Protein AF-A0AA38CGD0-F1 (afdb_monomer_lite)

Radius of gyration: 43.24 Å; chains: 1; bounding box: 80×57×129 Å

Sequence (131 aa):
VHSTIERYMKTCSKERERQEIIDLNTKDWEMEAKKWRQQIDILTNQKRNLEGENLSSLNIKDLKQLEMFLERGLSNVLSKKDELLLQEIEAIKNRECVLLVENQFLRGKVAESHISRNMNASCSLEWSFPQ

pLDDT: mean 92.74, std 9.66, range [52.03, 98.81]

Secondary structure (DSSP, 8-state):
-HHHHHHHHHHHHHHHHHHHHHHHHHHHHHHHHHHHHHHHHHHHHHHHHHTT-SGGGS-HHHHHHHHHHHHHHHHHHHHHHHHHHHHHHHHHHHHHHHHHHHHHHHHHHHHHHHHHHHHHHHHHHHTTS--

Structure (mmCIF, N/CA/C/O backbone):
data_AF-A0AA38CGD0-F1
#
_entry.id   AF-A0AA38CGD0-F1
#
loop_
_atom_site.group_PDB
_atom_site.id
_atom_site.type_symbol
_atom_site.label_atom_id
_atom_site.label_alt_id
_atom_site.label_comp_id
_atom_site.label_asym_id
_atom_site.label_entity_id
_atom_site.label_seq_id
_atom_site.pdbx_PDB_ins_code
_atom_site.Cartn_x
_atom_site.Cartn_y
_atom_site.Cartn_z
_atom_site.occupancy
_atom_site.B_iso_or_equiv
_atom_site.auth_seq_id
_atom_site.auth_comp_id
_atom_site.auth_asym_id
_atom_site.auth_atom_id
_atom_site.pdbx_PDB_model_num
ATOM 1 N N . VAL A 1 1 ? -32.023 -35.963 59.686 1.00 69.75 1 VAL A N 1
ATOM 2 C CA . VAL A 1 1 ? -32.613 -34.669 59.256 1.00 69.75 1 VAL A CA 1
ATOM 3 C C . VAL A 1 1 ? -31.572 -33.549 59.252 1.00 69.75 1 VAL A C 1
ATOM 5 O O . VAL A 1 1 ? -31.332 -32.996 58.190 1.00 69.75 1 VAL A O 1
ATOM 8 N N . HIS A 1 2 ? -30.877 -33.275 60.364 1.00 76.69 2 HIS A N 1
ATOM 9 C CA . HIS A 1 2 ? -29.875 -32.194 60.447 1.00 76.69 2 HIS A CA 1
ATOM 10 C C . HIS A 1 2 ? -28.699 -32.338 59.451 1.00 76.69 2 HIS A C 1
ATOM 12 O O . HIS A 1 2 ? -28.448 -31.431 58.667 1.00 76.69 2 HIS A O 1
ATOM 18 N N . SER A 1 3 ? -28.083 -33.526 59.364 1.00 83.75 3 SER A N 1
ATOM 19 C CA . SER A 1 3 ? -27.007 -33.832 58.395 1.00 83.75 3 SER A CA 1
ATOM 20 C C . SER A 1 3 ? -27.422 -33.637 56.925 1.00 83.75 3 SER A C 1
ATOM 22 O O . SER A 1 3 ? -26.628 -33.206 56.089 1.00 83.75 3 SER A O 1
ATOM 24 N N . THR A 1 4 ? -28.681 -33.929 56.590 1.00 87.88 4 THR A N 1
ATOM 25 C CA . THR A 1 4 ? -29.203 -33.781 55.225 1.00 87.88 4 THR A CA 1
ATOM 26 C C . THR A 1 4 ? -29.385 -32.311 54.856 1.00 87.88 4 THR A C 1
ATOM 28 O O . THR A 1 4 ? -29.061 -31.925 53.735 1.00 87.88 4 THR A O 1
ATOM 31 N N . ILE A 1 5 ? -29.853 -31.498 55.809 1.00 89.38 5 ILE A N 1
ATOM 32 C CA . ILE A 1 5 ? -30.009 -30.046 55.657 1.00 89.38 5 ILE A CA 1
ATOM 33 C C . ILE A 1 5 ? -28.639 -29.385 55.507 1.00 89.38 5 ILE A C 1
ATOM 35 O O . ILE A 1 5 ? -28.433 -28.599 54.592 1.00 89.38 5 ILE A O 1
ATOM 39 N N . GLU A 1 6 ? -27.678 -29.746 56.351 1.00 89.62 6 GLU A N 1
ATOM 40 C CA . GLU A 1 6 ? -26.327 -29.184 56.313 1.00 89.62 6 GLU A CA 1
ATOM 41 C C . GLU A 1 6 ? -25.609 -29.505 54.993 1.00 89.62 6 GLU A C 1
ATOM 43 O O . GLU A 1 6 ? -25.014 -28.630 54.359 1.00 89.62 6 GLU A O 1
ATOM 48 N N . ARG A 1 7 ? -25.754 -30.746 54.505 1.00 89.38 7 ARG A N 1
ATOM 49 C CA . ARG A 1 7 ? -25.268 -31.143 53.179 1.00 89.38 7 ARG A CA 1
ATOM 50 C C . ARG A 1 7 ? -25.925 -30.323 52.067 1.00 89.38 7 ARG A C 1
ATOM 52 O O . ARG A 1 7 ? -25.216 -29.860 51.180 1.00 89.38 7 ARG A O 1
ATOM 59 N N . TYR A 1 8 ? -27.244 -30.130 52.117 1.00 91.19 8 TYR A N 1
ATOM 60 C CA . TYR A 1 8 ? -27.975 -29.326 51.134 1.00 91.19 8 TYR A CA 1
ATOM 61 C C . TYR A 1 8 ? -27.498 -27.867 51.121 1.00 91.19 8 TYR A C 1
ATOM 63 O O . TYR A 1 8 ? -27.148 -27.349 50.064 1.00 91.19 8 TYR A O 1
ATOM 71 N N . MET A 1 9 ? -27.377 -27.239 52.295 1.00 90.31 9 MET A N 1
ATOM 72 C CA . MET A 1 9 ? -26.884 -25.863 52.438 1.00 90.31 9 MET A CA 1
ATOM 73 C C . MET A 1 9 ? -25.469 -25.704 51.869 1.00 90.31 9 MET A C 1
ATOM 75 O O . MET A 1 9 ? -25.193 -24.750 51.141 1.00 90.31 9 MET A O 1
ATOM 79 N N . LYS A 1 10 ? -24.582 -26.675 52.125 1.00 91.81 10 LYS A N 1
ATOM 80 C CA . LYS A 1 10 ? -23.221 -26.687 51.572 1.00 91.81 10 LYS A CA 1
ATOM 81 C C . LYS A 1 10 ? -23.215 -26.809 50.046 1.00 91.81 10 LYS A C 1
ATOM 83 O O . LYS A 1 10 ? -22.405 -26.156 49.393 1.00 91.81 10 LYS A O 1
ATOM 88 N N . THR A 1 11 ? -24.104 -27.618 49.471 1.00 89.88 11 THR A N 1
ATOM 89 C CA . THR A 1 11 ? -24.237 -27.744 48.012 1.00 89.88 11 THR A CA 1
ATOM 90 C C . THR A 1 11 ? -24.785 -26.461 47.383 1.00 89.88 11 THR A C 1
ATOM 92 O O . THR A 1 11 ? -24.219 -25.993 46.401 1.00 89.88 11 THR A O 1
ATOM 95 N N . CYS A 1 12 ? -25.805 -25.833 47.978 1.00 90.44 12 CYS A N 1
ATOM 96 C CA . CYS A 1 12 ? -26.329 -24.545 47.507 1.00 90.44 12 CYS A CA 1
ATOM 97 C C . CYS A 1 12 ? -25.284 -23.423 47.575 1.00 90.44 12 CYS A C 1
ATOM 99 O O . CYS A 1 12 ? -25.207 -22.604 46.664 1.00 90.44 12 CYS A O 1
ATOM 101 N N . SER A 1 13 ? -24.461 -23.394 48.628 1.00 91.75 13 SER A N 1
ATOM 102 C CA . SER A 1 13 ? -23.375 -22.415 48.759 1.00 91.75 13 SER A CA 1
ATOM 103 C C . SER A 1 13 ? -22.341 -22.552 47.642 1.00 91.75 13 SER A C 1
ATOM 105 O O . SER A 1 13 ? -21.939 -21.549 47.063 1.00 91.75 13 SER A O 1
ATOM 107 N N . LYS A 1 14 ? -21.932 -23.785 47.319 1.00 91.94 14 LYS A N 1
ATOM 108 C CA . LYS A 1 14 ? -20.978 -24.054 46.234 1.00 91.94 14 LYS A CA 1
ATOM 109 C C . LYS A 1 14 ? -21.537 -23.694 44.861 1.00 91.94 14 LYS A C 1
ATOM 111 O O . LYS A 1 14 ? -20.800 -23.193 44.023 1.00 91.94 14 LYS A O 1
ATOM 116 N N . GLU A 1 15 ? -22.825 -23.947 44.632 1.00 91.50 15 GLU A N 1
ATOM 117 C CA . GLU A 1 15 ? -23.470 -23.574 43.369 1.00 91.50 15 GLU A CA 1
ATOM 118 C C . GLU A 1 15 ? -23.539 -22.052 43.207 1.00 91.50 15 GLU A C 1
ATOM 120 O O . GLU A 1 15 ? -23.263 -21.537 42.129 1.00 91.50 15 GLU A O 1
ATOM 125 N N . ARG A 1 16 ? -23.820 -21.314 44.292 1.00 92.19 16 ARG A N 1
ATOM 126 C CA . ARG A 1 16 ? -23.786 -19.845 44.278 1.00 92.19 1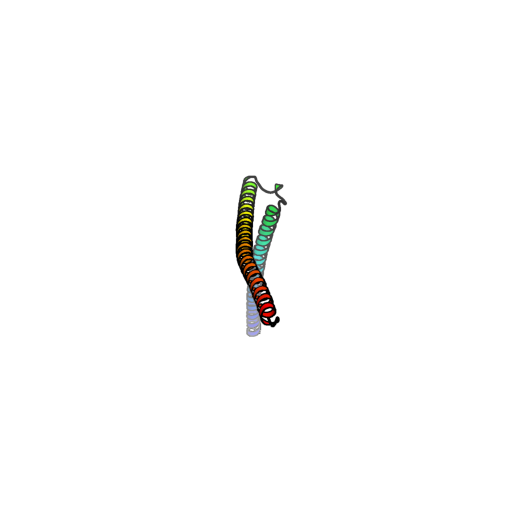6 ARG A CA 1
ATOM 127 C C . ARG A 1 16 ? -22.391 -19.312 43.949 1.00 92.19 16 ARG A C 1
ATOM 129 O O . ARG A 1 16 ? -22.270 -18.468 43.073 1.00 92.19 16 ARG A O 1
ATOM 136 N N . GLU A 1 17 ? -21.356 -19.830 44.605 1.00 91.94 17 GLU A N 1
ATOM 137 C CA . GLU A 1 17 ? -19.961 -19.445 44.341 1.00 91.94 17 GLU A CA 1
ATOM 138 C C . GLU A 1 17 ? -19.565 -19.743 42.885 1.00 91.94 17 GLU A C 1
ATOM 140 O O . GLU A 1 17 ? -18.954 -18.918 42.209 1.00 91.94 17 GLU A O 1
ATOM 145 N N . ARG A 1 18 ? -19.988 -20.898 42.357 1.00 91.31 18 ARG A N 1
ATOM 146 C CA . ARG A 1 18 ? -19.779 -21.262 40.952 1.00 91.31 18 ARG A CA 1
ATOM 147 C C . ARG A 1 18 ? -20.466 -20.283 40.001 1.00 91.31 18 ARG A C 1
ATOM 149 O O . ARG A 1 18 ? -19.857 -19.892 39.008 1.00 91.31 18 ARG A O 1
ATOM 156 N N . GLN A 1 19 ? -21.704 -19.890 40.298 1.00 92.62 19 GLN A N 1
ATOM 157 C CA . GLN A 1 19 ? -22.441 -18.925 39.488 1.00 92.62 19 GLN A CA 1
ATOM 158 C C . GLN A 1 19 ? -21.784 -17.541 39.526 1.00 92.62 19 GLN A C 1
ATOM 160 O O . GLN A 1 19 ? -21.616 -16.929 38.478 1.00 92.62 19 GLN A O 1
ATOM 165 N N . GLU A 1 20 ? -21.329 -17.083 40.694 1.00 93.19 20 GLU A N 1
ATOM 166 C CA . GLU A 1 20 ? -20.611 -15.810 40.830 1.00 93.19 20 GLU A CA 1
ATOM 167 C C . GLU A 1 20 ? -19.330 -15.783 39.982 1.00 93.19 20 GLU A C 1
ATOM 169 O O . GLU A 1 20 ? -19.075 -14.797 39.290 1.00 93.19 20 GLU A O 1
ATOM 174 N N . ILE A 1 21 ? -18.560 -16.879 39.960 1.00 91.62 21 ILE A N 1
ATOM 175 C CA . ILE A 1 21 ? -17.366 -17.011 39.106 1.00 91.62 21 ILE A CA 1
ATOM 176 C C . ILE A 1 21 ? -17.736 -16.952 37.616 1.00 91.62 21 ILE A C 1
ATOM 178 O O . ILE A 1 21 ? -17.041 -16.304 36.832 1.00 91.62 21 ILE A O 1
ATOM 182 N N . ILE A 1 22 ? -18.816 -17.623 37.206 1.00 92.19 22 ILE A N 1
ATOM 183 C CA . ILE A 1 22 ? -19.289 -17.598 35.814 1.00 92.19 22 ILE A CA 1
ATOM 184 C C . ILE A 1 22 ? -19.730 -16.184 35.423 1.00 92.19 22 ILE A C 1
ATOM 186 O O . ILE A 1 22 ? -19.360 -15.712 34.348 1.00 92.19 22 ILE A O 1
ATOM 190 N N . ASP A 1 23 ? -20.469 -15.494 36.288 1.00 93.25 23 ASP A N 1
ATOM 191 C CA . ASP A 1 23 ? -20.957 -14.137 36.042 1.00 93.25 23 ASP A CA 1
ATOM 192 C C . ASP A 1 23 ? -19.802 -13.130 35.948 1.00 93.25 23 ASP A C 1
ATOM 194 O O . ASP A 1 23 ? -19.808 -12.266 35.071 1.00 93.25 23 ASP A O 1
ATOM 198 N N . LEU A 1 24 ? -18.792 -13.251 36.819 1.00 92.94 24 LEU A N 1
ATOM 199 C CA . LEU A 1 24 ? -17.552 -12.467 36.756 1.00 92.94 24 LEU A CA 1
ATOM 200 C C . LEU A 1 24 ? -16.822 -12.694 35.431 1.00 92.94 24 LEU A C 1
ATOM 202 O O . LEU A 1 24 ? -16.597 -11.740 34.690 1.00 92.94 24 LEU A O 1
ATOM 206 N N . ASN A 1 25 ? -16.554 -13.954 35.080 1.00 93.00 25 ASN A N 1
ATOM 207 C CA . ASN A 1 25 ? -15.890 -14.290 33.821 1.00 93.00 25 ASN A CA 1
ATOM 208 C C . ASN A 1 25 ? -16.676 -13.774 32.608 1.00 93.00 25 ASN A C 1
ATOM 210 O O . ASN A 1 25 ? -16.091 -13.262 31.658 1.00 93.00 25 ASN A O 1
ATOM 214 N N . THR A 1 26 ? -18.005 -13.892 32.626 1.00 94.81 26 THR A N 1
ATOM 215 C CA . THR A 1 26 ? -18.865 -13.408 31.536 1.00 94.81 26 THR A CA 1
ATOM 216 C C . THR A 1 26 ? -18.734 -11.895 31.371 1.00 94.81 26 THR A C 1
ATOM 218 O O . THR A 1 26 ? -18.542 -11.419 30.253 1.00 94.81 26 THR A O 1
ATOM 221 N N . LYS A 1 27 ? -18.741 -11.139 32.476 1.00 95.56 27 LYS A N 1
ATOM 222 C CA . LYS A 1 27 ? -18.531 -9.683 32.455 1.00 95.56 27 LYS A CA 1
ATOM 223 C C . LYS A 1 27 ? -17.150 -9.300 31.930 1.00 95.56 27 LYS A C 1
ATOM 225 O O . LYS A 1 27 ? -17.043 -8.334 31.174 1.00 95.56 27 LYS A O 1
ATOM 230 N N . ASP A 1 28 ? -16.113 -10.051 32.290 1.00 95.94 28 ASP A N 1
ATOM 231 C CA . ASP A 1 28 ? -14.754 -9.805 31.800 1.00 95.94 28 ASP A CA 1
ATOM 232 C C . ASP A 1 28 ? -14.678 -9.976 30.275 1.00 95.94 28 ASP A C 1
ATOM 234 O O . ASP A 1 28 ? -14.171 -9.099 29.570 1.00 95.94 28 ASP A O 1
ATOM 238 N N . TRP A 1 29 ? -15.271 -11.048 29.735 1.00 96.19 29 TRP A N 1
ATOM 239 C CA . TRP A 1 29 ? -15.345 -11.266 28.286 1.00 96.19 29 TRP A CA 1
ATOM 240 C C . TRP A 1 29 ? -16.176 -10.200 27.566 1.00 96.19 29 TRP A C 1
ATOM 242 O O . TRP A 1 29 ? -15.796 -9.750 26.484 1.00 96.19 29 TRP A O 1
ATOM 252 N N . GLU A 1 30 ? -17.290 -9.760 28.153 1.00 97.06 30 GLU A N 1
ATOM 253 C CA . GLU A 1 30 ? -18.103 -8.671 27.603 1.00 97.06 30 GLU A CA 1
ATOM 254 C C . GLU A 1 30 ? -17.329 -7.350 27.539 1.00 97.06 30 GLU A C 1
ATOM 256 O O . GLU A 1 30 ? -17.400 -6.632 26.532 1.00 97.06 30 GLU A O 1
ATOM 261 N N . MET A 1 31 ? -16.571 -7.033 28.592 1.00 97.25 31 MET A N 1
ATOM 262 C CA . MET A 1 31 ? -15.744 -5.832 28.660 1.00 97.25 31 MET A CA 1
ATOM 263 C C . MET A 1 31 ? -14.629 -5.868 27.615 1.00 97.25 31 MET A C 1
ATOM 265 O O . MET A 1 31 ? -14.447 -4.896 26.877 1.00 97.25 31 MET A O 1
ATOM 269 N N . GLU A 1 32 ? -13.937 -6.999 27.490 1.00 97.38 32 GLU A N 1
ATOM 270 C CA . GLU A 1 32 ? -12.877 -7.171 26.499 1.00 97.38 32 GLU A CA 1
ATOM 271 C C . GLU A 1 32 ? -13.447 -7.091 25.071 1.00 97.38 32 GLU A C 1
ATOM 273 O O . GLU A 1 32 ? -12.926 -6.367 24.222 1.00 97.38 32 GLU A O 1
ATOM 278 N N . ALA A 1 33 ? -14.598 -7.718 24.806 1.00 97.81 33 ALA A N 1
ATOM 279 C CA . ALA A 1 33 ? -15.283 -7.609 23.517 1.00 97.81 33 ALA A CA 1
ATOM 280 C C . ALA A 1 33 ? -15.726 -6.170 23.199 1.00 97.81 33 ALA A C 1
ATOM 282 O O . ALA A 1 33 ? -15.728 -5.749 22.039 1.00 97.81 33 ALA A O 1
ATOM 283 N N . LYS A 1 34 ? -16.133 -5.388 24.207 1.00 98.19 34 LYS A N 1
ATOM 284 C CA . LYS A 1 34 ? -16.469 -3.967 24.034 1.00 98.19 34 LYS A CA 1
ATOM 285 C C . LYS A 1 34 ? -15.231 -3.143 23.681 1.00 98.19 34 LYS A C 1
ATOM 287 O O . LYS A 1 34 ? -15.299 -2.334 22.759 1.00 98.19 34 LYS A O 1
ATOM 292 N N . LYS A 1 35 ? -14.111 -3.379 24.363 1.00 98.19 35 LYS A N 1
ATOM 293 C CA . LYS A 1 35 ? -12.824 -2.728 24.084 1.00 98.19 35 LYS A CA 1
ATOM 294 C C . LYS A 1 35 ? -12.366 -2.983 22.647 1.00 98.19 35 LYS A C 1
ATOM 296 O O . LYS A 1 35 ? -12.023 -2.038 21.941 1.00 98.19 35 LYS A O 1
ATOM 301 N N . TRP A 1 36 ? -12.429 -4.229 22.175 1.00 98.19 36 TRP A N 1
ATOM 302 C CA . TRP A 1 36 ? -12.052 -4.549 20.794 1.00 98.19 36 TRP A CA 1
ATOM 303 C C . TRP A 1 36 ? -12.992 -3.930 19.760 1.00 98.19 36 TRP A C 1
ATOM 305 O O . TRP A 1 36 ? -12.519 -3.415 18.750 1.00 98.19 36 TRP A O 1
ATOM 315 N N . ARG A 1 37 ? -14.305 -3.897 20.024 1.00 98.38 37 ARG A N 1
ATOM 316 C CA . ARG A 1 37 ? -15.262 -3.191 19.154 1.00 98.38 37 ARG A CA 1
ATOM 317 C C . ARG A 1 37 ? -14.941 -1.703 19.035 1.00 98.38 37 ARG A C 1
ATOM 319 O O . ARG A 1 37 ? -14.853 -1.197 17.925 1.00 98.38 37 ARG A O 1
ATOM 326 N N . GLN A 1 38 ? -14.661 -1.036 20.153 1.00 98.38 38 GLN A N 1
ATOM 327 C CA . GLN A 1 38 ? -14.244 0.369 20.139 1.00 98.38 38 GLN A CA 1
ATOM 328 C C . GLN A 1 38 ? -12.961 0.577 19.326 1.00 98.38 38 GLN A C 1
ATOM 330 O O . GLN A 1 38 ? -12.872 1.529 18.555 1.00 98.38 38 GLN A O 1
ATOM 335 N N . GLN A 1 39 ? -11.985 -0.326 19.450 1.00 98.38 39 GLN A N 1
ATOM 336 C CA . GLN A 1 39 ? -10.750 -0.244 18.671 1.00 98.38 39 GLN A CA 1
ATOM 337 C C . GLN A 1 39 ? -11.007 -0.386 17.163 1.00 98.38 39 GLN A C 1
ATOM 339 O O . GLN A 1 39 ? -10.417 0.347 16.368 1.00 98.38 39 GLN A O 1
ATOM 344 N N . ILE A 1 40 ? -11.900 -1.298 16.767 1.00 98.44 40 ILE A N 1
ATOM 345 C CA . ILE A 1 40 ? -12.319 -1.472 15.370 1.00 98.44 40 ILE A CA 1
ATOM 346 C C . ILE A 1 40 ? -12.989 -0.201 14.848 1.00 98.44 40 ILE A C 1
ATOM 348 O O . ILE A 1 40 ? -12.655 0.251 13.752 1.00 98.44 40 ILE A O 1
ATOM 352 N N . ASP A 1 41 ? -13.889 0.401 15.624 1.00 98.00 41 ASP A N 1
ATOM 353 C CA . ASP A 1 41 ? -14.595 1.619 15.221 1.00 98.00 41 ASP A CA 1
ATOM 354 C C . ASP A 1 41 ? -13.624 2.790 15.021 1.00 98.00 41 ASP A C 1
ATOM 356 O O . ASP A 1 41 ? -13.702 3.497 14.014 1.00 98.00 41 ASP A O 1
ATOM 360 N N . ILE A 1 42 ? -12.652 2.950 15.927 1.00 96.56 42 ILE A N 1
ATOM 361 C CA . ILE A 1 42 ? -11.600 3.971 15.817 1.00 96.56 42 ILE A CA 1
ATOM 362 C C . ILE A 1 42 ? -10.793 3.775 14.531 1.00 96.56 42 ILE A C 1
ATOM 364 O O . ILE A 1 42 ? -10.648 4.718 13.752 1.00 96.56 42 ILE A O 1
ATOM 368 N N . LEU A 1 43 ? -10.294 2.560 14.282 1.00 97.56 43 LEU A N 1
ATOM 369 C CA . LEU A 1 43 ? -9.493 2.256 13.092 1.00 97.56 43 LEU A CA 1
ATOM 370 C C . LEU A 1 43 ? -10.299 2.427 11.799 1.00 97.56 43 LEU A C 1
ATOM 372 O O . LEU A 1 43 ? -9.791 2.951 10.809 1.00 97.56 43 LEU A O 1
ATOM 376 N N . THR A 1 44 ? -11.572 2.034 11.811 1.00 97.31 44 THR A N 1
ATOM 377 C CA . THR A 1 44 ? -12.467 2.189 10.660 1.00 97.31 44 THR A CA 1
ATOM 378 C C . THR A 1 44 ? -12.712 3.663 10.357 1.00 97.31 44 THR A C 1
ATOM 380 O O . THR A 1 44 ? -12.665 4.068 9.198 1.00 97.31 44 THR A O 1
ATOM 383 N N . ASN A 1 45 ? -12.925 4.488 11.384 1.00 96.19 45 ASN A N 1
ATOM 384 C CA . ASN A 1 45 ? -13.106 5.923 11.203 1.00 96.19 45 ASN A CA 1
ATOM 385 C C . ASN A 1 45 ? -11.820 6.604 10.713 1.00 96.19 45 ASN A C 1
ATOM 387 O O . ASN A 1 45 ? -11.866 7.432 9.809 1.00 96.19 45 ASN A O 1
ATOM 391 N N . GLN A 1 46 ? -10.661 6.212 11.251 1.00 95.25 46 GLN A N 1
ATOM 392 C CA . GLN A 1 46 ? -9.363 6.691 10.767 1.00 95.25 46 GLN A CA 1
ATOM 393 C C . GLN A 1 46 ? -9.145 6.351 9.290 1.00 95.25 46 GLN A C 1
ATOM 395 O O . GLN A 1 46 ? -8.722 7.217 8.528 1.00 95.25 46 GLN A O 1
ATOM 400 N N . LYS A 1 47 ? -9.480 5.124 8.870 1.00 96.88 47 LYS A N 1
ATOM 401 C CA . LYS A 1 47 ? -9.430 4.720 7.461 1.00 96.88 47 LYS A CA 1
ATOM 402 C C . LYS A 1 47 ? -10.321 5.612 6.591 1.00 96.88 47 LYS A C 1
ATOM 404 O O . LYS A 1 47 ? -9.836 6.143 5.601 1.00 96.88 47 LYS A O 1
ATOM 409 N N . ARG A 1 48 ? -11.585 5.810 6.976 1.00 97.31 48 ARG A N 1
ATOM 410 C CA . ARG A 1 48 ? -12.519 6.676 6.234 1.00 97.31 48 ARG A CA 1
ATOM 411 C C . ARG A 1 48 ? -11.973 8.092 6.066 1.00 97.31 48 ARG A C 1
ATOM 413 O O . ARG A 1 48 ? -12.016 8.639 4.972 1.00 97.31 48 ARG A O 1
ATOM 420 N N . ASN A 1 49 ? -11.384 8.652 7.122 1.00 96.94 49 ASN A N 1
ATOM 421 C CA . ASN A 1 49 ? -10.753 9.969 7.055 1.00 96.94 49 ASN A CA 1
ATOM 422 C C . ASN A 1 49 ? -9.575 9.986 6.066 1.00 96.94 49 ASN A C 1
ATOM 424 O O . ASN A 1 49 ? -9.458 10.922 5.282 1.00 96.94 49 ASN A O 1
ATOM 428 N N . LEU A 1 50 ? -8.726 8.950 6.059 1.00 96.25 50 LEU A N 1
ATOM 429 C CA . LEU A 1 50 ? -7.641 8.801 5.075 1.00 96.25 50 LEU A CA 1
ATOM 430 C C . LEU A 1 50 ? -8.162 8.675 3.636 1.00 96.25 50 LEU A C 1
ATOM 432 O O . LEU A 1 50 ? -7.500 9.130 2.709 1.00 96.25 50 LEU A O 1
ATOM 436 N N . GLU A 1 51 ? -9.346 8.094 3.456 1.00 96.31 51 GLU A N 1
ATOM 437 C CA . GLU A 1 51 ? -10.054 8.007 2.171 1.00 96.31 51 GLU A CA 1
ATOM 438 C C . GLU A 1 51 ? -10.782 9.315 1.797 1.00 96.31 51 GLU A C 1
ATOM 440 O O . GLU A 1 51 ? -11.370 9.411 0.722 1.00 96.31 51 GLU A O 1
ATOM 445 N N . GLY A 1 52 ? -10.708 10.349 2.643 1.00 95.81 52 GLY A N 1
ATOM 446 C CA . GLY A 1 52 ? -11.323 11.656 2.403 1.00 95.81 52 GLY A CA 1
ATOM 447 C C . GLY A 1 52 ? -12.799 11.745 2.802 1.00 95.81 52 GLY A C 1
ATOM 448 O O . GLY A 1 52 ? -13.477 12.709 2.448 1.00 95.81 52 GLY A O 1
ATOM 449 N N . GLU A 1 53 ? -13.314 10.770 3.547 1.00 96.56 53 GLU A N 1
ATOM 450 C CA . GLU A 1 53 ? -14.684 10.756 4.058 1.00 96.56 53 GLU A CA 1
ATOM 451 C C . GLU A 1 53 ? -14.787 11.4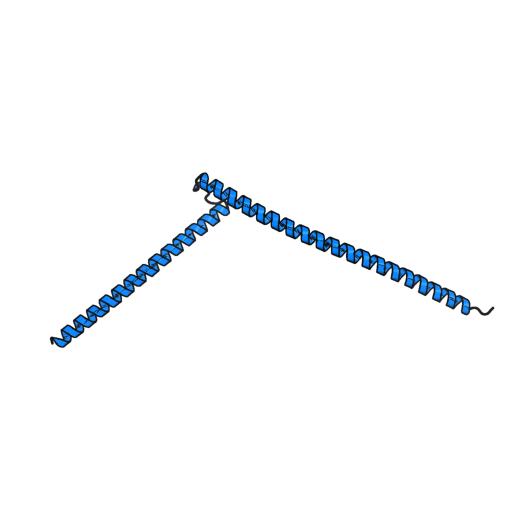14 5.448 1.00 96.56 53 GLU A C 1
ATOM 453 O O . GLU A 1 53 ? -13.814 11.503 6.190 1.00 96.56 53 GLU A O 1
ATOM 458 N N . ASN A 1 54 ? -15.992 11.861 5.832 1.00 94.25 54 ASN A N 1
ATOM 459 C CA . ASN A 1 54 ? -16.324 12.401 7.167 1.00 94.25 54 ASN A CA 1
ATOM 460 C C . ASN A 1 54 ? -15.410 13.526 7.700 1.00 94.25 54 ASN A C 1
ATOM 462 O O . ASN A 1 54 ? -15.377 13.793 8.905 1.00 94.25 54 ASN A O 1
ATOM 466 N N . LEU A 1 55 ? -14.729 14.254 6.814 1.00 95.44 55 LEU A N 1
ATOM 467 C CA . LEU A 1 55 ? -13.761 15.295 7.176 1.00 95.44 55 LEU A CA 1
ATOM 468 C C . LEU A 1 55 ? -14.374 16.467 7.954 1.00 95.44 55 LEU A C 1
ATOM 470 O O . LEU A 1 55 ? -13.694 17.095 8.758 1.00 95.44 55 LEU A O 1
ATOM 474 N N . SER A 1 56 ? -15.668 16.740 7.770 1.00 94.88 56 SER A N 1
ATOM 475 C CA . SER A 1 56 ? -16.393 17.794 8.493 1.00 94.88 56 SER A CA 1
ATOM 476 C C . SER A 1 56 ? -16.492 17.546 10.000 1.00 94.88 56 SER A C 1
ATOM 478 O O . SER A 1 56 ? -16.781 18.474 10.750 1.00 94.88 56 SER A O 1
ATOM 480 N N . SER A 1 57 ? -16.284 16.304 10.449 1.00 93.44 57 SER A N 1
ATOM 481 C CA . SER A 1 57 ? -16.274 15.951 11.872 1.00 93.44 57 SER A CA 1
ATOM 482 C C . SER A 1 57 ? -14.928 16.224 12.555 1.00 93.44 57 SER A C 1
ATOM 484 O O . SER A 1 57 ? -14.852 16.218 13.784 1.00 93.44 57 SER A O 1
ATOM 486 N N . LEU A 1 58 ? -13.871 16.472 11.775 1.00 95.19 58 LEU A N 1
ATOM 487 C CA . LEU A 1 58 ? -12.527 16.733 12.276 1.00 95.19 58 LEU A CA 1
ATOM 488 C C . LEU A 1 58 ? -12.325 18.221 12.560 1.00 95.19 58 LEU A C 1
ATOM 490 O O . LEU A 1 58 ? -12.791 19.095 11.830 1.00 95.19 58 LEU A O 1
ATOM 494 N N . ASN A 1 59 ? -11.572 18.518 13.616 1.00 96.81 59 ASN A N 1
ATOM 495 C CA . ASN A 1 59 ? -11.114 19.880 13.861 1.00 96.81 59 ASN A CA 1
ATOM 496 C C . ASN A 1 59 ? -9.891 20.208 12.980 1.00 96.81 59 ASN A C 1
ATOM 498 O O . ASN A 1 59 ? -9.280 19.339 12.358 1.00 96.81 59 ASN A O 1
ATOM 502 N N . ILE A 1 60 ? -9.492 21.482 12.962 1.00 97.50 60 ILE A N 1
ATOM 503 C CA . ILE A 1 60 ? -8.377 21.972 12.132 1.00 97.50 60 ILE A CA 1
ATOM 504 C C . ILE A 1 60 ? -7.052 21.268 12.463 1.00 97.50 60 ILE A C 1
ATOM 506 O O . ILE A 1 60 ? -6.237 21.034 11.573 1.00 97.50 60 ILE A O 1
ATOM 510 N N . LYS A 1 61 ? -6.808 20.944 13.737 1.00 97.75 61 LYS A N 1
ATOM 511 C CA . LYS A 1 61 ? -5.573 20.274 14.155 1.00 97.75 61 LYS A CA 1
ATOM 512 C C . LYS A 1 61 ? -5.518 18.855 13.590 1.00 97.75 61 LYS A C 1
ATOM 514 O O . LYS A 1 61 ? -4.490 18.472 13.041 1.00 97.75 61 LYS A O 1
ATOM 519 N N . ASP A 1 62 ? -6.620 18.123 13.687 1.00 95.88 62 ASP A N 1
ATOM 520 C CA . ASP A 1 62 ? -6.716 16.747 13.204 1.00 95.88 62 ASP A CA 1
ATOM 521 C C . ASP A 1 62 ? -6.672 16.697 11.668 1.00 95.88 62 ASP A C 1
ATOM 523 O O . ASP A 1 62 ? -6.001 15.836 11.104 1.00 95.88 62 ASP A O 1
ATOM 527 N N . LEU A 1 63 ? -7.285 17.672 10.983 1.00 97.44 63 LEU A N 1
ATOM 528 C CA . LEU A 1 63 ? -7.170 17.832 9.527 1.00 97.44 63 LEU A CA 1
ATOM 529 C C . LEU A 1 63 ? -5.723 18.068 9.079 1.00 97.44 63 LEU A C 1
ATOM 531 O O . LEU A 1 63 ? -5.263 17.419 8.145 1.00 97.44 63 LEU A O 1
ATOM 535 N N . LYS A 1 64 ? -4.977 18.938 9.769 1.00 97.81 64 LYS A N 1
ATOM 536 C CA . LYS A 1 64 ? -3.551 19.155 9.467 1.00 97.81 64 LYS A CA 1
ATOM 537 C C . LYS A 1 64 ? -2.713 17.900 9.695 1.00 97.81 64 LYS A C 1
ATOM 539 O O . LYS A 1 64 ? -1.801 17.620 8.928 1.00 97.81 64 LYS A O 1
ATOM 544 N N . GLN A 1 65 ? -3.003 17.137 10.748 1.00 96.94 65 GLN A N 1
ATOM 545 C CA . GLN A 1 65 ? -2.310 15.870 10.991 1.00 96.94 65 GLN A CA 1
ATOM 546 C C . GLN A 1 65 ? -2.602 14.844 9.893 1.00 96.94 65 GLN A C 1
ATOM 548 O O . GLN A 1 65 ? -1.690 14.140 9.461 1.00 96.94 65 GLN A O 1
ATOM 553 N N . LEU A 1 66 ? -3.853 14.781 9.434 1.00 97.50 66 LEU A N 1
ATOM 554 C CA . LEU A 1 66 ? -4.270 13.922 8.333 1.00 97.50 66 LEU A CA 1
ATOM 555 C C . LEU A 1 66 ? -3.548 14.287 7.029 1.00 97.50 66 LEU A C 1
ATOM 557 O O . LEU A 1 66 ? -2.984 13.406 6.384 1.00 97.50 66 LEU A O 1
ATOM 561 N N . GLU A 1 67 ? -3.510 15.576 6.687 1.00 97.81 67 GLU A N 1
ATOM 562 C CA . GLU A 1 67 ? -2.786 16.106 5.526 1.00 97.81 67 GLU A CA 1
ATOM 563 C C . GLU A 1 67 ? -1.303 15.716 5.571 1.00 97.81 67 GLU A C 1
ATOM 565 O O . GLU A 1 67 ? -0.821 15.045 4.662 1.00 97.81 67 GLU A O 1
ATOM 570 N N . MET A 1 68 ? -0.608 15.998 6.677 1.00 98.19 68 MET A N 1
ATOM 571 C CA . MET A 1 68 ? 0.805 15.633 6.840 1.00 98.19 68 MET A CA 1
ATOM 572 C C . MET A 1 68 ? 1.056 14.124 6.695 1.00 98.19 68 MET A C 1
ATOM 574 O O . MET A 1 68 ? 2.088 13.699 6.165 1.00 98.19 68 MET A O 1
ATOM 578 N N . PHE A 1 69 ? 0.141 13.290 7.198 1.00 97.19 69 PHE A N 1
ATOM 579 C CA . PHE A 1 69 ? 0.264 11.839 7.083 1.00 97.19 69 PHE A CA 1
ATOM 580 C C . PHE A 1 69 ? 0.109 11.378 5.629 1.00 97.19 69 PHE A C 1
ATOM 582 O O . PHE A 1 69 ? 0.907 10.563 5.156 1.00 97.19 69 PHE A O 1
ATOM 589 N N . LEU A 1 70 ? -0.874 11.928 4.910 1.00 97.94 70 LE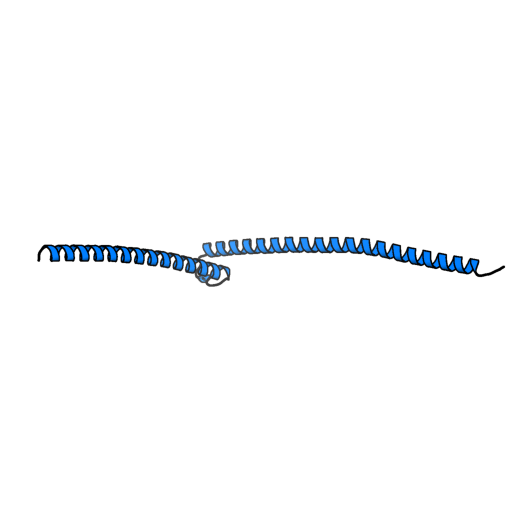U A N 1
ATOM 590 C CA . LEU A 1 70 ? -1.104 11.648 3.493 1.00 97.94 70 LEU A CA 1
ATOM 591 C C . LEU A 1 70 ? 0.059 12.131 2.622 1.00 97.94 70 LEU A C 1
ATOM 593 O O . LEU A 1 70 ? 0.536 11.370 1.784 1.00 97.94 70 LEU A O 1
ATOM 597 N N . GLU A 1 71 ? 0.571 13.338 2.858 1.00 98.31 71 GLU A N 1
ATOM 598 C CA . GLU A 1 71 ? 1.734 13.886 2.153 1.00 98.31 71 GLU A CA 1
ATOM 599 C C . GLU A 1 71 ? 2.965 12.995 2.319 1.00 98.31 71 GLU A C 1
ATOM 601 O O . GLU A 1 71 ? 3.633 12.646 1.343 1.00 98.31 71 GLU A O 1
ATOM 606 N N . ARG A 1 72 ? 3.247 12.559 3.552 1.00 98.06 72 ARG A N 1
ATOM 607 C CA . ARG A 1 72 ? 4.369 11.655 3.821 1.00 98.06 72 ARG A CA 1
ATOM 608 C C . ARG A 1 72 ? 4.172 10.294 3.156 1.00 98.06 72 ARG A C 1
ATOM 610 O O . ARG A 1 72 ? 5.118 9.752 2.586 1.00 98.06 72 ARG A O 1
ATOM 617 N N . GLY A 1 73 ? 2.960 9.743 3.221 1.00 97.69 73 GLY A N 1
ATOM 618 C CA . GLY A 1 73 ? 2.609 8.492 2.551 1.00 97.69 73 GLY A CA 1
ATOM 619 C C . GLY A 1 73 ? 2.816 8.581 1.039 1.00 97.69 73 GLY A C 1
ATOM 620 O O . GLY A 1 73 ? 3.492 7.734 0.455 1.00 97.69 73 GLY A O 1
ATOM 621 N N . LEU A 1 74 ? 2.318 9.652 0.423 1.00 98.38 74 LEU A N 1
ATOM 622 C CA . LEU A 1 74 ? 2.474 9.926 -1.001 1.00 98.38 74 LEU A CA 1
ATOM 623 C C . LEU A 1 74 ? 3.947 10.082 -1.388 1.00 98.38 74 LEU A C 1
ATOM 625 O O . LEU A 1 74 ? 4.395 9.455 -2.347 1.00 98.38 74 LEU A O 1
ATOM 629 N N . SER A 1 75 ? 4.714 10.856 -0.618 1.00 98.62 75 SER A N 1
ATOM 630 C CA . SER A 1 75 ? 6.150 11.037 -0.845 1.00 98.62 75 SER A CA 1
ATOM 631 C C . SER A 1 75 ? 6.894 9.701 -0.823 1.00 98.62 75 SER A C 1
ATOM 633 O O . SER A 1 75 ? 7.727 9.450 -1.692 1.00 98.62 75 SER A O 1
ATOM 635 N N . ASN A 1 76 ? 6.581 8.818 0.131 1.00 98.56 76 ASN A N 1
ATOM 636 C CA . ASN A 1 76 ? 7.197 7.493 0.220 1.00 98.56 76 ASN A CA 1
ATOM 637 C C . ASN A 1 76 ? 6.855 6.617 -0.995 1.00 98.56 76 ASN A C 1
ATOM 639 O O . ASN A 1 76 ? 7.741 5.970 -1.554 1.00 98.56 76 ASN A O 1
ATOM 643 N N . VAL A 1 77 ? 5.585 6.605 -1.418 1.00 98.62 77 VAL A N 1
ATOM 644 C CA . VAL A 1 77 ? 5.132 5.834 -2.587 1.00 98.62 77 VAL A CA 1
ATOM 645 C C . VAL A 1 77 ? 5.809 6.330 -3.863 1.00 98.62 77 VAL A C 1
ATOM 647 O O . VAL A 1 77 ? 6.314 5.517 -4.635 1.00 98.62 77 VAL A O 1
ATOM 650 N N . LEU A 1 78 ? 5.864 7.647 -4.074 1.00 98.75 78 LEU A N 1
ATOM 651 C CA . LEU A 1 78 ? 6.525 8.237 -5.238 1.00 98.75 78 LEU A CA 1
ATOM 652 C C . LEU A 1 78 ? 8.022 7.934 -5.243 1.00 98.75 78 LEU A C 1
ATOM 654 O O . LEU A 1 78 ? 8.529 7.447 -6.246 1.00 98.75 78 LEU A O 1
ATOM 658 N N . SER A 1 79 ? 8.692 8.102 -4.101 1.00 98.75 79 SER A N 1
ATOM 659 C CA . SER A 1 79 ? 10.122 7.797 -3.971 1.00 98.75 79 SER A CA 1
ATOM 660 C C . SER A 1 79 ? 10.412 6.335 -4.305 1.00 98.75 79 SER A C 1
ATOM 662 O O . SER A 1 79 ? 11.355 6.041 -5.036 1.00 98.75 79 SER A O 1
ATOM 664 N N . LYS A 1 80 ? 9.573 5.404 -3.823 1.00 98.69 80 LYS A N 1
ATOM 665 C CA . LYS A 1 80 ? 9.755 3.982 -4.125 1.00 98.69 80 LYS A CA 1
ATOM 666 C C . LYS A 1 80 ? 9.480 3.662 -5.592 1.00 98.69 80 LYS A C 1
ATOM 668 O O . LYS A 1 80 ? 10.186 2.847 -6.180 1.00 98.69 80 LYS A O 1
ATOM 673 N N . LYS A 1 81 ? 8.466 4.294 -6.186 1.00 98.75 81 LYS A N 1
ATOM 674 C CA . LYS A 1 81 ? 8.174 4.158 -7.615 1.00 98.75 81 LYS A CA 1
ATOM 675 C C . LYS A 1 81 ? 9.365 4.626 -8.452 1.00 98.75 81 LYS A C 1
ATOM 677 O O . LYS A 1 81 ? 9.764 3.917 -9.369 1.00 98.75 81 LYS A O 1
ATOM 682 N N . ASP A 1 82 ? 9.938 5.776 -8.119 1.00 98.75 82 ASP A N 1
ATOM 683 C CA . ASP A 1 82 ? 11.068 6.345 -8.850 1.00 98.75 82 ASP A CA 1
ATOM 684 C C . ASP A 1 82 ? 12.321 5.468 -8.714 1.00 98.75 82 ASP A C 1
ATOM 686 O O . ASP A 1 82 ? 12.978 5.190 -9.714 1.00 98.75 82 ASP A O 1
ATOM 690 N N . GLU A 1 83 ? 12.602 4.942 -7.518 1.00 98.69 83 GLU A N 1
ATOM 691 C CA . GLU A 1 83 ? 13.682 3.971 -7.289 1.00 98.69 83 GLU A CA 1
ATOM 692 C C . GLU A 1 83 ? 13.541 2.733 -8.195 1.00 98.69 83 GLU A C 1
ATOM 694 O O . GLU A 1 83 ? 14.495 2.343 -8.867 1.00 98.69 83 GLU A O 1
ATOM 699 N N . LEU A 1 84 ? 12.345 2.135 -8.251 1.00 98.62 84 LEU A N 1
ATOM 700 C CA . LEU A 1 84 ? 12.081 0.945 -9.069 1.00 98.62 84 LEU A CA 1
ATOM 701 C C . LEU A 1 84 ? 12.161 1.243 -10.571 1.00 98.62 84 LEU A C 1
ATOM 703 O O . LEU A 1 84 ? 12.707 0.446 -11.331 1.00 98.62 84 LEU A O 1
ATOM 707 N N . LEU A 1 85 ? 11.645 2.393 -11.010 1.00 98.75 85 LEU A N 1
ATOM 708 C CA . LEU A 1 85 ? 11.727 2.807 -12.410 1.00 98.75 85 LEU A CA 1
ATOM 709 C C . LEU A 1 85 ? 13.177 3.043 -12.842 1.00 98.75 85 LEU A C 1
ATOM 711 O O . LEU A 1 85 ? 13.553 2.653 -13.945 1.00 98.75 85 LEU A O 1
ATOM 715 N N . LEU A 1 86 ? 13.999 3.648 -11.982 1.00 98.75 86 LEU A N 1
ATOM 716 C CA . LEU A 1 86 ? 15.422 3.842 -12.257 1.00 98.75 86 LEU A CA 1
ATOM 717 C C . LEU A 1 86 ? 16.163 2.506 -12.375 1.00 98.75 86 LEU A C 1
ATOM 719 O O . LEU A 1 86 ? 16.938 2.336 -13.316 1.00 98.75 86 LEU A O 1
ATOM 723 N N . GLN A 1 87 ? 15.877 1.551 -11.484 1.00 98.69 87 GLN A N 1
ATOM 724 C CA . GLN A 1 87 ? 16.430 0.194 -11.561 1.00 98.69 87 GLN A CA 1
ATOM 725 C C . GLN A 1 87 ? 16.053 -0.502 -12.877 1.00 98.69 87 GLN A C 1
ATOM 727 O O . GLN A 1 87 ? 16.915 -1.093 -13.528 1.00 98.69 87 GLN A O 1
ATOM 732 N N . GLU A 1 88 ? 14.795 -0.394 -13.311 1.00 98.75 88 GLU A N 1
ATOM 733 C CA . GLU A 1 88 ? 14.335 -0.992 -14.570 1.00 98.75 88 GLU A CA 1
ATOM 734 C C . GLU A 1 88 ? 15.008 -0.345 -15.791 1.00 98.75 88 GLU A C 1
ATOM 736 O O . GLU A 1 88 ? 15.481 -1.040 -16.692 1.00 98.75 88 GLU A O 1
ATOM 741 N N . ILE A 1 89 ? 15.124 0.988 -15.809 1.00 98.81 89 ILE A N 1
ATOM 742 C CA . ILE A 1 89 ? 15.829 1.715 -16.875 1.00 98.81 89 ILE A CA 1
ATOM 743 C C . ILE A 1 89 ? 17.287 1.251 -16.971 1.00 98.81 89 ILE A C 1
ATOM 745 O O . ILE A 1 89 ? 17.797 1.038 -18.073 1.00 98.81 89 ILE A O 1
ATOM 749 N N . GLU A 1 90 ? 17.970 1.101 -15.837 1.00 98.75 90 GLU A N 1
ATOM 750 C CA . GLU A 1 90 ? 19.356 0.636 -15.800 1.00 98.75 90 GLU A CA 1
ATOM 751 C C . GLU A 1 90 ? 19.485 -0.809 -16.300 1.00 98.75 90 GLU A C 1
ATOM 753 O O . GLU A 1 90 ? 20.350 -1.103 -17.130 1.00 98.75 90 GLU A O 1
ATOM 758 N N . ALA A 1 91 ? 18.588 -1.700 -15.872 1.00 98.75 91 ALA A N 1
ATOM 759 C CA . ALA A 1 91 ? 18.559 -3.086 -16.326 1.00 98.75 91 ALA A CA 1
ATOM 760 C C . ALA A 1 91 ? 18.382 -3.187 -17.851 1.00 98.75 91 ALA A C 1
ATOM 762 O O . ALA A 1 91 ? 19.114 -3.928 -18.518 1.00 98.75 91 ALA A O 1
ATOM 763 N N . ILE A 1 92 ? 17.462 -2.400 -18.417 1.00 98.81 92 ILE A N 1
ATOM 764 C CA . ILE A 1 92 ? 17.222 -2.351 -19.863 1.00 98.81 92 ILE A CA 1
ATOM 765 C C . ILE A 1 92 ? 18.457 -1.827 -20.604 1.00 98.81 92 ILE A C 1
ATOM 767 O O . ILE A 1 92 ? 18.883 -2.455 -21.573 1.00 98.81 92 ILE A O 1
ATOM 771 N N . LYS A 1 93 ? 19.078 -0.736 -20.139 1.00 98.75 93 LYS A N 1
ATOM 772 C CA . LYS A 1 93 ? 20.297 -0.180 -20.760 1.00 98.75 93 LYS A CA 1
ATOM 773 C C . LYS A 1 93 ? 21.462 -1.166 -20.747 1.00 98.75 93 LYS A C 1
ATOM 775 O O . LYS A 1 93 ? 22.170 -1.307 -21.743 1.00 98.75 93 LYS A O 1
ATOM 780 N N . ASN A 1 94 ? 21.650 -1.882 -19.641 1.00 98.62 94 ASN A N 1
ATOM 781 C CA . ASN A 1 94 ? 22.688 -2.905 -19.540 1.00 98.62 94 ASN A CA 1
ATOM 782 C C . ASN A 1 94 ? 22.427 -4.054 -20.520 1.00 98.62 94 ASN A C 1
ATOM 784 O O . ASN A 1 94 ? 23.342 -4.498 -21.214 1.00 98.62 94 ASN A O 1
ATOM 788 N N . ARG A 1 95 ? 21.169 -4.496 -20.635 1.00 98.56 95 ARG A N 1
ATOM 789 C CA . ARG A 1 95 ? 20.773 -5.520 -21.608 1.00 98.56 95 ARG A CA 1
ATOM 790 C C . ARG A 1 95 ? 20.996 -5.058 -23.0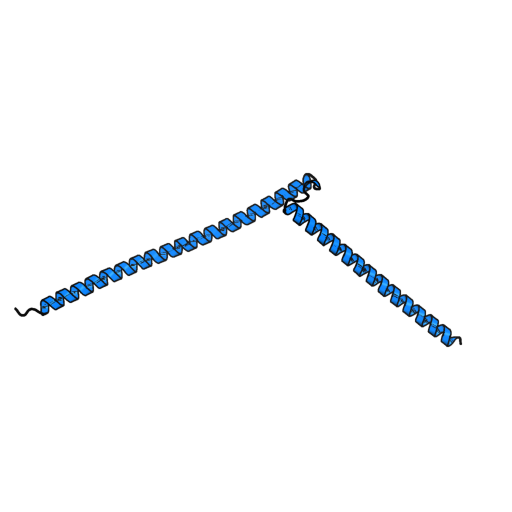48 1.00 98.56 95 ARG A C 1
ATOM 792 O O . ARG A 1 95 ? 21.506 -5.834 -23.852 1.00 98.56 95 ARG A O 1
ATOM 799 N N . GLU A 1 96 ? 20.633 -3.821 -23.368 1.00 98.69 96 GLU A N 1
ATOM 800 C CA . GLU A 1 96 ? 20.875 -3.221 -24.682 1.00 98.69 96 GLU A CA 1
ATOM 801 C C . GLU A 1 96 ? 22.370 -3.227 -25.019 1.00 98.69 96 GLU A C 1
ATOM 803 O O . GLU A 1 96 ? 22.752 -3.705 -26.085 1.00 98.69 96 GLU A O 1
ATOM 808 N N . CYS A 1 97 ? 23.226 -2.793 -24.090 1.00 98.56 97 CYS A N 1
ATOM 809 C CA . CYS A 1 97 ? 24.677 -2.793 -24.268 1.00 98.56 97 CYS A CA 1
ATOM 810 C C . CYS A 1 97 ? 25.226 -4.198 -24.574 1.00 98.56 97 CYS A C 1
ATOM 812 O O . CYS A 1 97 ? 25.948 -4.382 -25.555 1.00 98.56 97 CYS A O 1
ATOM 814 N N . VAL A 1 98 ? 24.833 -5.206 -23.787 1.00 98.56 98 VAL A N 1
ATOM 815 C CA . VAL A 1 98 ? 25.248 -6.603 -24.004 1.00 98.56 98 VAL A CA 1
ATOM 816 C C . VAL A 1 98 ? 24.824 -7.094 -25.389 1.00 98.56 98 VAL A C 1
ATOM 818 O O . VAL A 1 98 ? 25.642 -7.650 -26.123 1.00 98.56 98 VAL A O 1
ATOM 821 N N . LEU A 1 99 ? 23.570 -6.845 -25.774 1.00 98.62 99 LEU A N 1
ATOM 822 C CA . LEU A 1 99 ? 23.047 -7.258 -27.076 1.00 98.62 99 LEU A CA 1
ATOM 823 C C . LEU A 1 99 ? 23.745 -6.544 -28.236 1.00 98.62 99 LEU A C 1
ATOM 825 O O . LEU A 1 99 ? 23.986 -7.170 -29.266 1.00 98.62 99 LEU A O 1
ATOM 829 N N . LEU A 1 100 ? 24.090 -5.262 -28.092 1.00 98.62 100 LEU A N 1
ATOM 830 C CA . LEU A 1 100 ? 24.833 -4.516 -29.110 1.00 98.62 100 LEU A CA 1
ATOM 831 C C . LEU A 1 100 ? 26.232 -5.102 -29.324 1.00 98.62 100 LEU A C 1
ATOM 833 O O . LEU A 1 100 ? 26.628 -5.326 -30.470 1.00 98.62 100 LEU A O 1
ATOM 837 N N . VAL A 1 101 ? 26.947 -5.405 -28.236 1.00 98.44 101 VAL A N 1
ATOM 838 C CA . VAL A 1 101 ? 28.274 -6.038 -28.290 1.00 98.44 101 VAL A CA 1
ATOM 839 C C . VAL A 1 101 ? 28.191 -7.413 -28.953 1.00 98.44 101 VAL A C 1
ATOM 841 O O . VAL A 1 101 ? 28.959 -7.711 -29.870 1.00 98.44 101 VAL A O 1
ATOM 844 N N . GLU A 1 102 ? 27.229 -8.241 -28.546 1.00 98.38 102 GLU A N 1
ATOM 845 C CA . GLU A 1 102 ? 27.033 -9.569 -29.128 1.00 98.38 102 GLU A CA 1
ATOM 846 C C . GLU A 1 102 ? 26.649 -9.488 -30.613 1.00 98.38 102 GLU A C 1
ATOM 848 O O . GLU A 1 102 ? 27.202 -10.212 -31.444 1.00 98.38 102 GLU A O 1
ATOM 853 N N . ASN A 1 103 ? 25.763 -8.561 -30.988 1.00 98.44 103 ASN A N 1
ATOM 854 C CA . ASN A 1 103 ? 25.362 -8.370 -32.379 1.00 98.44 103 ASN A CA 1
ATOM 855 C C . ASN A 1 103 ? 26.545 -7.941 -33.257 1.00 98.44 103 ASN A C 1
ATOM 857 O O . ASN A 1 103 ? 26.712 -8.466 -34.360 1.00 98.44 103 ASN A O 1
ATOM 861 N N . GLN A 1 104 ? 27.389 -7.029 -32.768 1.00 98.44 104 GLN A N 1
ATOM 862 C CA . GLN A 1 104 ? 28.598 -6.601 -33.471 1.00 98.44 104 GLN A CA 1
ATOM 863 C C . GLN A 1 104 ? 29.569 -7.770 -33.672 1.00 98.44 104 GLN A C 1
ATOM 865 O O . GLN A 1 104 ? 30.062 -7.979 -34.783 1.00 98.44 104 GLN A O 1
ATOM 870 N N . PHE A 1 105 ? 29.797 -8.568 -32.628 1.00 98.31 105 PHE A N 1
ATOM 871 C CA . PHE A 1 105 ? 30.649 -9.753 -32.695 1.00 98.31 105 PHE A CA 1
ATOM 872 C C . PHE A 1 105 ? 30.142 -10.777 -33.721 1.00 98.31 105 PHE A C 1
ATOM 874 O O . PHE A 1 105 ? 30.907 -11.264 -34.558 1.00 98.31 105 PHE A O 1
ATOM 881 N N . LEU A 1 106 ? 28.839 -11.071 -33.708 1.00 98.06 106 LEU A N 1
ATOM 882 C CA . LEU A 1 106 ? 28.225 -12.003 -34.654 1.00 98.06 106 LEU A CA 1
ATOM 883 C C . LEU A 1 106 ? 28.312 -11.496 -36.099 1.00 98.06 106 LEU A C 1
ATOM 885 O O . LEU A 1 106 ? 28.618 -12.278 -36.998 1.00 98.06 106 LEU A O 1
ATOM 889 N N . ARG A 1 107 ? 28.113 -10.193 -36.336 1.00 97.88 107 ARG A N 1
ATOM 890 C CA . ARG A 1 107 ? 28.297 -9.590 -37.669 1.00 97.88 107 ARG A CA 1
ATOM 891 C C . ARG A 1 107 ? 29.730 -9.743 -38.177 1.00 97.88 107 ARG A C 1
ATOM 893 O O . ARG A 1 107 ? 29.907 -10.062 -39.351 1.00 97.88 107 ARG A O 1
ATOM 900 N N . GLY A 1 108 ? 30.726 -9.577 -37.305 1.00 97.62 108 GLY A N 1
ATOM 901 C CA . GLY A 1 108 ? 32.133 -9.836 -37.628 1.00 97.62 108 GLY A CA 1
ATOM 902 C C . GLY A 1 108 ? 32.366 -11.283 -38.070 1.00 97.62 108 GLY A C 1
ATOM 903 O O . GLY A 1 108 ? 32.853 -11.522 -39.173 1.00 97.62 108 GLY A O 1
ATOM 904 N N . LYS A 1 109 ? 31.896 -12.255 -37.278 1.00 97.12 109 LYS A N 1
ATOM 905 C CA . LYS A 1 109 ? 31.996 -13.687 -37.617 1.00 97.12 109 LYS A CA 1
ATOM 906 C C . LYS A 1 109 ? 31.325 -14.052 -38.938 1.00 97.12 109 LYS A C 1
ATOM 908 O O . LYS A 1 109 ? 31.833 -14.887 -39.689 1.00 97.12 109 LYS A O 1
ATOM 913 N N . VAL A 1 110 ? 30.168 -13.456 -39.220 1.00 96.62 110 VAL A N 1
ATOM 914 C CA . VAL A 1 110 ? 29.458 -13.664 -40.487 1.00 96.62 110 VAL A CA 1
ATOM 915 C C . VAL A 1 110 ? 30.304 -13.145 -41.650 1.00 96.62 110 VAL A C 1
ATOM 917 O O . VAL A 1 110 ? 30.513 -13.882 -42.614 1.00 96.62 110 VAL A O 1
ATOM 920 N N . ALA A 1 111 ? 30.859 -11.934 -41.546 1.00 96.06 111 ALA A N 1
ATOM 921 C CA . ALA A 1 111 ? 31.734 -11.370 -42.572 1.00 96.06 111 ALA A CA 1
ATOM 922 C C . ALA A 1 111 ? 32.980 -12.242 -42.821 1.00 96.06 111 ALA A C 1
ATOM 924 O O . ALA A 1 111 ? 33.265 -12.589 -43.967 1.00 96.06 111 ALA A O 1
ATOM 925 N N . GLU A 1 112 ? 33.666 -12.683 -41.764 1.00 94.50 112 GLU A N 1
ATOM 926 C CA . GLU A 1 112 ? 34.818 -13.595 -41.855 1.00 94.50 112 GLU A CA 1
ATOM 927 C C . GLU A 1 112 ? 34.459 -14.926 -42.532 1.00 94.50 112 GLU A C 1
ATOM 929 O O . GLU A 1 112 ? 35.200 -15.426 -43.384 1.00 94.50 112 GLU A O 1
ATOM 934 N N . SER A 1 113 ? 33.291 -15.486 -42.206 1.00 93.81 113 SER A N 1
ATOM 935 C CA . SER A 1 113 ? 32.796 -16.729 -42.809 1.00 93.81 113 SER A CA 1
ATOM 936 C C . SER A 1 113 ? 32.507 -16.568 -44.304 1.00 93.81 113 SER A C 1
ATOM 938 O O . SER A 1 113 ? 32.787 -17.476 -45.091 1.00 93.81 113 SER A O 1
ATOM 940 N N . HIS A 1 114 ? 31.960 -15.420 -44.719 1.00 92.56 114 HIS A N 1
ATOM 941 C CA . HIS A 1 114 ? 31.743 -15.106 -46.133 1.00 92.56 114 HIS A CA 1
ATOM 942 C C . HIS A 1 114 ? 33.063 -14.948 -46.891 1.00 92.56 114 HIS A C 1
ATOM 944 O O . HIS A 1 114 ? 33.200 -15.515 -47.975 1.00 92.56 114 HIS A O 1
ATOM 950 N N . ILE A 1 115 ? 34.043 -14.248 -46.310 1.00 91.62 115 ILE A N 1
ATOM 951 C CA . ILE A 1 115 ? 35.381 -14.091 -46.899 1.00 91.62 115 ILE A CA 1
ATOM 952 C C . ILE A 1 115 ? 36.050 -15.458 -47.061 1.00 91.62 115 ILE A C 1
ATOM 954 O O . ILE A 1 115 ? 36.526 -15.780 -48.146 1.00 91.62 115 ILE A O 1
ATOM 958 N N . SER A 1 116 ? 36.020 -16.291 -46.018 1.00 89.44 116 SER A N 1
ATOM 959 C CA . SER A 1 116 ? 36.622 -17.630 -46.032 1.00 89.44 116 SER A CA 1
ATOM 960 C C . SER A 1 116 ? 35.985 -18.539 -47.088 1.00 89.44 116 SER A C 1
ATOM 962 O O . SER A 1 116 ? 36.689 -19.221 -47.828 1.00 89.44 116 SER A O 1
ATOM 964 N N . ARG A 1 117 ? 34.649 -18.522 -47.223 1.00 86.88 117 ARG A N 1
ATOM 965 C CA . ARG A 1 117 ? 33.955 -19.260 -48.294 1.00 86.88 117 ARG A CA 1
ATOM 966 C C . ARG A 1 117 ? 34.341 -18.768 -49.683 1.00 86.88 117 ARG A C 1
ATOM 968 O O . ARG A 1 117 ? 34.546 -19.595 -50.565 1.00 86.88 117 ARG A O 1
ATOM 975 N N . ASN A 1 118 ? 34.431 -17.454 -49.876 1.00 84.88 118 ASN A N 1
ATOM 976 C CA . ASN A 1 118 ? 34.779 -16.879 -51.171 1.00 84.88 118 ASN A CA 1
ATOM 977 C C . ASN A 1 118 ? 36.230 -17.213 -51.560 1.00 84.88 118 ASN A C 1
ATOM 979 O O . ASN A 1 118 ? 36.474 -17.671 -52.668 1.00 84.88 118 ASN A O 1
ATOM 983 N N . MET A 1 119 ? 37.177 -17.091 -50.622 1.00 80.50 119 MET A N 1
ATOM 984 C CA . MET A 1 119 ? 38.574 -17.512 -50.808 1.00 80.50 119 MET A CA 1
ATOM 985 C C . MET A 1 119 ? 38.677 -18.994 -51.193 1.00 80.50 119 MET A C 1
ATOM 987 O O . MET A 1 119 ? 39.367 -19.335 -52.151 1.00 80.50 119 MET A O 1
ATOM 991 N N . ASN A 1 120 ? 37.954 -19.873 -50.491 1.00 79.06 120 ASN A N 1
ATOM 992 C CA . ASN A 1 120 ? 37.940 -21.303 -50.804 1.00 79.06 120 ASN A CA 1
ATOM 993 C C . ASN A 1 120 ? 37.345 -21.589 -52.191 1.00 79.06 120 ASN A C 1
ATOM 995 O O . ASN A 1 120 ? 37.854 -22.457 -52.899 1.00 79.06 120 ASN A O 1
ATOM 999 N N . ALA A 1 121 ? 36.294 -20.867 -52.594 1.00 80.25 121 ALA A N 1
ATOM 1000 C CA . ALA A 1 121 ? 35.701 -20.996 -53.923 1.00 80.25 121 ALA A CA 1
ATOM 1001 C C . ALA A 1 121 ? 36.665 -20.529 -55.027 1.00 80.25 121 ALA A C 1
ATOM 1003 O O . ALA A 1 121 ? 36.857 -21.252 -56.003 1.00 80.25 121 ALA A O 1
ATOM 1004 N N . SER A 1 122 ? 37.319 -19.378 -54.847 1.00 74.38 122 SER A N 1
ATOM 1005 C CA . SER A 1 122 ? 38.320 -18.856 -55.785 1.00 74.38 122 SER A CA 1
ATOM 1006 C C . SER A 1 122 ? 39.522 -19.788 -55.925 1.00 74.38 122 SER A C 1
ATOM 1008 O O . SER A 1 122 ? 39.898 -20.122 -57.044 1.00 74.38 122 SER A O 1
ATOM 1010 N N . CYS A 1 123 ? 40.072 -20.279 -54.810 1.00 72.88 123 CYS A N 1
ATOM 1011 C CA . CYS A 1 123 ? 41.182 -21.232 -54.826 1.00 72.88 123 CYS A CA 1
ATOM 1012 C C . CYS A 1 123 ? 40.772 -22.539 -55.527 1.00 72.88 123 CYS A C 1
ATOM 1014 O O . CYS A 1 123 ? 41.476 -23.024 -56.403 1.00 72.88 123 CYS A O 1
ATOM 1016 N N . SER A 1 124 ? 39.580 -23.076 -55.238 1.00 68.31 124 SER A N 1
ATOM 1017 C CA . SER A 1 124 ? 39.081 -24.291 -55.906 1.00 68.31 124 SER A CA 1
ATOM 1018 C C . SER A 1 124 ? 38.931 -24.120 -57.424 1.00 68.31 124 SER A C 1
ATOM 1020 O O . SER A 1 124 ? 39.210 -25.056 -58.171 1.00 68.31 124 SER A O 1
ATOM 1022 N N . LEU A 1 125 ? 38.517 -22.938 -57.895 1.00 69.50 125 LEU A N 1
ATOM 1023 C CA . LEU A 1 125 ? 38.426 -22.623 -59.327 1.00 69.50 125 LEU A CA 1
ATOM 1024 C C . LEU A 1 125 ? 39.810 -22.530 -59.989 1.00 69.50 125 LEU A C 1
ATOM 1026 O O . LEU A 1 125 ? 39.972 -23.001 -61.112 1.00 69.50 125 LEU A O 1
ATOM 1030 N N . GLU A 1 126 ? 40.805 -21.987 -59.285 1.00 66.69 126 GLU A N 1
ATOM 1031 C CA . GLU A 1 126 ? 42.189 -21.844 -59.759 1.00 66.69 126 GLU A CA 1
ATOM 1032 C C . GLU A 1 126 ? 42.872 -23.206 -59.995 1.00 66.69 126 GLU A C 1
ATOM 1034 O O . GLU A 1 126 ? 43.579 -23.382 -60.982 1.00 66.69 126 GLU A O 1
ATOM 1039 N N . TRP A 1 127 ? 42.576 -24.211 -59.162 1.00 59.03 127 TRP A N 1
ATOM 1040 C CA . TRP A 1 127 ? 43.070 -25.590 -59.324 1.00 59.03 127 TRP A CA 1
ATOM 1041 C C . TRP A 1 127 ? 42.232 -26.464 -60.278 1.00 59.03 127 TRP A C 1
ATOM 1043 O O . TRP A 1 127 ? 42.597 -27.611 -60.531 1.00 59.03 127 TRP A O 1
ATOM 1053 N N . SER A 1 128 ? 41.110 -25.955 -60.803 1.00 60.16 128 SER A N 1
ATOM 1054 C CA . SER A 1 128 ? 40.195 -26.712 -61.678 1.00 60.16 128 SER A CA 1
ATOM 1055 C C . SER A 1 128 ? 40.436 -26.497 -63.179 1.00 60.16 128 SER A C 1
ATOM 1057 O O . SER A 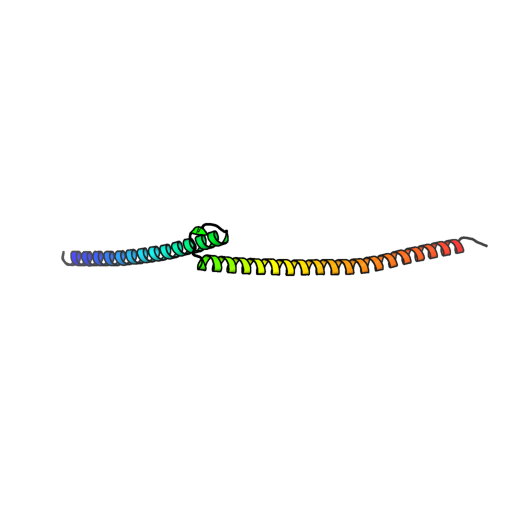1 128 ? 39.832 -27.198 -63.990 1.00 60.16 128 SER A O 1
ATOM 1059 N N . PHE A 1 129 ? 41.302 -25.557 -63.567 1.00 52.03 129 PHE A N 1
ATOM 1060 C CA . PHE A 1 129 ? 41.692 -25.325 -64.961 1.00 52.03 129 PHE A CA 1
ATOM 1061 C C . PHE A 1 129 ? 43.097 -25.898 -65.224 1.00 52.03 129 PHE A C 1
ATOM 1063 O O . PHE A 1 129 ? 44.075 -25.343 -64.722 1.00 52.03 129 PHE A O 1
ATOM 1070 N N . PRO A 1 130 ? 43.246 -26.987 -66.005 1.00 60.31 130 PRO A N 1
ATOM 1071 C CA . PRO A 1 130 ? 44.547 -27.378 -66.542 1.00 60.31 130 PRO A CA 1
ATOM 1072 C C . PRO A 1 130 ? 45.018 -26.324 -67.559 1.00 60.31 130 PRO A C 1
ATOM 1074 O O . PRO A 1 130 ? 44.197 -25.861 -68.353 1.00 60.31 130 PRO A O 1
ATOM 1077 N N . G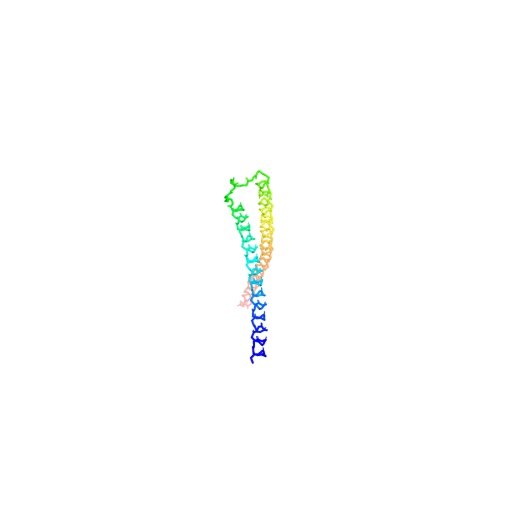LN A 1 131 ? 46.305 -25.947 -67.501 1.00 60.34 131 GLN A N 1
ATOM 1078 C CA . GLN A 1 131 ? 46.948 -24.958 -68.388 1.00 60.34 131 GLN A CA 1
ATOM 1079 C C . GLN A 1 131 ? 46.744 -25.238 -69.879 1.00 60.34 131 GLN A C 1
ATOM 1081 O O . GLN A 1 131 ? 46.874 -26.418 -70.281 1.00 60.34 131 GLN A O 1
#

Foldseek 3Di:
DVVVVVVVVVVVVVVVVVVVVVVVVVVVVVVVVVVVVVVVVVVVVLVCVLVVPPCVVDDPVVVVVSVVVNVVVVVVVVVVVVVVVVVVVVVVVVVVVVVVVVVVVVVVVVVVVVVVVVVVVVVVVVVPDDD

InterPro domains:
  IPR002487 Transcription factor, K-box [PF01486] (25-110)
  IPR002487 Transcription factor, K-box [PS51297] (26-116)

Organism: Taxus chinensis (NCBI:txid29808)